Protein AF-A0AAV8XK40-F1 (afdb_monomer_lite)

Secondary structure (DSSP, 8-state):
--SSTTHHHHHHHHHHHHHHHHHHHHHHHHHHHTTSS--SSS----------B-TTT-PBPPTTTTT--SSTT-----HHHHHHHHHTS--B-TTT-PBP---S----PPPHHHHHHHHHHHHHHHHHHHHHHHHHHHHHT-

Sequence (142 aa):
MLNVRVRVRMQICKLLAFQLLATHARKKLFSVTVSAAEIEMSVLNQSGEEQVECPLCMEPLEVDDLNFFPCTCGYQICRFCWHRIRTDENGLCPACRKAYSENPADFIPLSQEQVAKLKAEKRQRDQQRKAKLAGAESTWRR

Structure (mmCIF, N/CA/C/O backbone):
data_AF-A0AAV8XK40-F1
#
_entry.id   AF-A0AAV8XK40-F1
#
loop_
_atom_site.group_PDB
_atom_site.id
_atom_site.type_symbol
_atom_site.label_atom_id
_atom_site.label_alt_id
_atom_site.label_comp_id
_atom_site.label_asym_id
_atom_site.label_entity_id
_atom_site.label_seq_id
_atom_site.pdbx_PDB_ins_code
_atom_site.Cartn_x
_atom_site.Cartn_y
_atom_site.Cartn_z
_atom_site.occupancy
_atom_site.B_iso_or_equiv
_atom_site.auth_seq_id
_atom_site.auth_comp_id
_atom_site.auth_asym_id
_atom_site.auth_atom_id
_atom_site.pdbx_PDB_model_num
ATOM 1 N N . MET A 1 1 ? 41.163 -77.747 2.098 1.00 53.44 1 MET A N 1
ATOM 2 C CA . MET A 1 1 ? 40.311 -76.573 1.789 1.00 53.44 1 MET A CA 1
ATOM 3 C C . MET A 1 1 ? 39.006 -76.682 2.585 1.00 53.44 1 MET A C 1
ATOM 5 O O . MET A 1 1 ? 38.619 -77.799 2.879 1.00 53.44 1 MET A O 1
ATOM 9 N N . LEU A 1 2 ? 38.380 -75.547 2.943 1.00 53.06 2 LEU A N 1
ATOM 10 C CA . LEU A 1 2 ? 37.163 -75.374 3.777 1.00 53.06 2 LEU A CA 1
ATOM 11 C C . LEU A 1 2 ? 37.289 -75.586 5.305 1.00 53.06 2 LEU A C 1
ATOM 13 O O . LEU A 1 2 ? 36.622 -76.454 5.842 1.00 53.06 2 LEU A O 1
ATOM 17 N N . ASN A 1 3 ? 38.072 -74.783 6.047 1.00 54.94 3 ASN A N 1
ATOM 18 C CA . ASN A 1 3 ? 37.950 -74.786 7.527 1.00 54.94 3 ASN A CA 1
ATOM 19 C C . ASN A 1 3 ? 38.375 -73.501 8.289 1.00 54.94 3 ASN A C 1
ATOM 21 O O . ASN A 1 3 ? 38.559 -73.537 9.499 1.00 54.94 3 ASN A O 1
ATOM 25 N N . VAL A 1 4 ? 38.492 -72.335 7.630 1.00 54.25 4 VAL A N 1
ATOM 26 C CA . VAL A 1 4 ? 38.861 -71.053 8.302 1.00 54.25 4 VAL A CA 1
ATOM 27 C C . VAL A 1 4 ? 37.815 -69.941 8.116 1.00 54.25 4 VAL A C 1
ATOM 29 O O . VAL A 1 4 ? 37.792 -68.964 8.857 1.00 54.25 4 VAL A O 1
ATOM 32 N N . ARG A 1 5 ? 36.865 -70.098 7.185 1.00 54.72 5 ARG A N 1
ATOM 33 C CA . ARG A 1 5 ? 35.880 -69.049 6.853 1.00 54.72 5 ARG A CA 1
ATOM 34 C C . ARG A 1 5 ? 34.604 -69.065 7.709 1.00 54.72 5 ARG A C 1
ATOM 36 O O . ARG A 1 5 ? 33.847 -68.103 7.676 1.00 54.72 5 ARG A O 1
ATOM 43 N N . VAL A 1 6 ? 34.381 -70.121 8.498 1.00 51.84 6 VAL A N 1
ATOM 44 C CA . VAL A 1 6 ? 33.191 -70.266 9.365 1.00 51.84 6 VAL A CA 1
ATOM 45 C C . VAL A 1 6 ? 33.453 -69.743 10.786 1.00 51.84 6 VAL A C 1
ATOM 47 O O . VAL A 1 6 ? 32.548 -69.225 11.433 1.00 51.84 6 VAL A O 1
ATOM 50 N N . ARG A 1 7 ? 34.710 -69.770 11.255 1.00 50.78 7 ARG A N 1
ATOM 51 C CA . ARG A 1 7 ? 35.074 -69.368 12.627 1.00 50.78 7 ARG A CA 1
ATOM 52 C C . ARG A 1 7 ? 35.130 -67.850 12.843 1.00 50.78 7 ARG A C 1
ATOM 54 O O . ARG A 1 7 ? 34.810 -67.388 13.929 1.00 50.78 7 ARG A O 1
ATOM 61 N N . VAL A 1 8 ? 35.445 -67.062 11.810 1.00 53.38 8 VAL A N 1
ATOM 62 C CA . VAL A 1 8 ? 35.472 -65.583 11.898 1.00 53.38 8 VAL A CA 1
ATOM 63 C C . VAL A 1 8 ? 34.056 -64.988 11.948 1.00 53.38 8 VAL A C 1
ATOM 65 O O . VAL A 1 8 ? 33.813 -63.972 12.595 1.00 53.38 8 VAL A O 1
ATOM 68 N N . ARG A 1 9 ? 33.081 -65.663 11.327 1.00 53.50 9 ARG A N 1
ATOM 69 C CA . ARG A 1 9 ? 31.695 -65.185 11.223 1.00 53.50 9 ARG A CA 1
ATOM 70 C C . ARG A 1 9 ? 30.914 -65.307 12.542 1.00 53.50 9 ARG A C 1
ATOM 72 O O . ARG A 1 9 ? 29.956 -64.573 12.744 1.00 53.50 9 ARG A O 1
ATOM 79 N N . MET A 1 10 ? 31.362 -66.166 13.463 1.00 52.59 10 MET A N 1
ATOM 80 C CA . MET A 1 10 ? 30.742 -66.348 14.786 1.00 52.59 10 MET A CA 1
ATOM 81 C C . MET A 1 10 ? 31.268 -65.371 15.854 1.00 52.59 10 MET A C 1
ATOM 83 O O . MET A 1 10 ? 30.590 -65.145 16.856 1.00 52.59 10 MET A O 1
ATOM 87 N N . GLN A 1 11 ? 32.436 -64.750 15.638 1.00 51.91 11 GLN A N 1
ATOM 8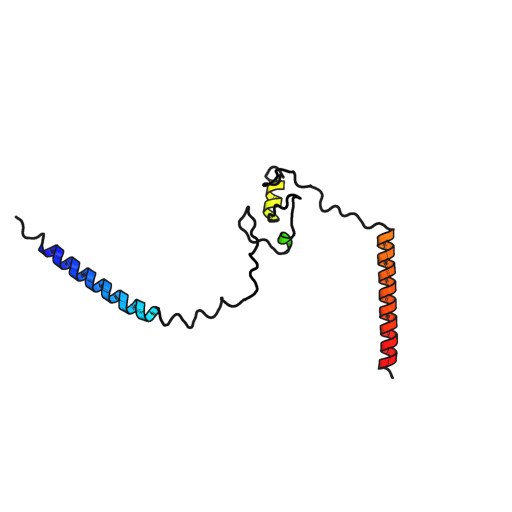8 C CA . GLN A 1 11 ? 33.001 -63.750 16.555 1.00 51.91 11 GLN A CA 1
ATOM 89 C C . GLN A 1 11 ? 32.408 -62.344 16.317 1.00 51.91 11 GLN A C 1
ATOM 91 O O . GLN A 1 11 ? 32.211 -61.591 17.268 1.00 51.91 11 GLN A O 1
ATOM 96 N N . ILE A 1 12 ? 32.048 -62.010 15.070 1.00 55.72 12 ILE A N 1
ATOM 97 C CA . ILE A 1 12 ? 31.470 -60.702 14.695 1.00 55.72 12 ILE A CA 1
ATOM 98 C C . ILE A 1 12 ? 30.037 -60.531 15.236 1.00 55.72 12 ILE A C 1
ATOM 100 O O . ILE A 1 12 ? 29.683 -59.455 15.716 1.00 55.72 12 ILE A O 1
ATOM 104 N N . CYS A 1 13 ? 29.224 -61.594 15.264 1.00 55.56 13 CYS A N 1
ATOM 105 C CA . CYS A 1 13 ? 27.858 -61.518 15.805 1.00 55.56 13 CYS A CA 1
ATOM 106 C C . CYS A 1 13 ? 27.801 -61.292 17.327 1.00 55.56 13 CYS A C 1
ATOM 108 O O . CYS A 1 13 ? 26.823 -60.729 17.813 1.00 55.56 13 CYS A O 1
ATOM 110 N N . LYS A 1 14 ? 28.834 -61.679 18.090 1.00 55.53 14 LYS A N 1
ATOM 111 C CA . LYS A 1 14 ? 28.873 -61.446 19.546 1.00 55.53 14 LYS A CA 1
ATOM 112 C C . LYS A 1 14 ? 29.238 -60.003 19.912 1.00 55.53 14 LYS A C 1
ATOM 114 O O . LYS A 1 14 ? 28.712 -59.496 20.898 1.00 55.53 14 LYS A O 1
ATOM 119 N N . LEU A 1 15 ? 30.071 -59.320 19.118 1.00 53.88 15 LEU A N 1
ATOM 120 C CA . LEU A 1 15 ? 30.413 -57.912 19.374 1.00 53.88 15 LEU A CA 1
ATOM 121 C C . LEU A 1 15 ? 29.246 -56.956 19.070 1.00 53.88 15 LEU A C 1
ATOM 123 O O . LEU A 1 15 ? 29.018 -56.019 19.831 1.00 53.88 15 LEU A O 1
ATOM 127 N N . LEU A 1 16 ? 28.453 -57.223 18.026 1.00 56.62 16 LEU A N 1
ATOM 128 C CA . LEU A 1 16 ? 27.316 -56.361 17.671 1.00 56.62 16 LEU A CA 1
ATOM 129 C C . LEU A 1 16 ? 26.136 -56.474 18.655 1.00 56.62 16 LEU A C 1
ATOM 131 O O . LEU A 1 16 ? 25.423 -55.496 18.874 1.00 56.62 16 LEU A O 1
ATOM 135 N N . ALA A 1 17 ? 25.960 -57.622 19.317 1.00 57.66 17 ALA A N 1
ATOM 136 C CA . ALA A 1 17 ? 24.933 -57.787 20.348 1.00 57.66 17 ALA A CA 1
ATOM 137 C C . ALA A 1 17 ? 25.258 -57.014 21.646 1.00 57.66 17 ALA A C 1
ATOM 139 O O . ALA A 1 17 ? 24.351 -56.502 22.301 1.00 57.66 17 ALA A O 1
ATOM 140 N N . PHE A 1 18 ? 26.540 -56.860 22.000 1.00 52.69 18 PHE A N 1
ATOM 141 C CA . PHE A 1 18 ? 26.947 -56.142 23.217 1.00 52.69 18 PHE A CA 1
ATOM 142 C C . PHE A 1 18 ? 26.805 -54.610 23.085 1.00 52.69 18 PHE A C 1
ATOM 144 O O . PHE A 1 18 ? 26.486 -53.928 24.059 1.00 52.69 18 PHE A O 1
ATOM 151 N N . GLN A 1 19 ? 26.955 -54.054 21.876 1.00 52.47 19 GLN A N 1
ATOM 152 C CA . GLN A 1 19 ? 26.751 -52.618 21.616 1.00 52.47 19 GLN A CA 1
ATOM 153 C C . GLN A 1 19 ? 25.272 -52.189 21.596 1.00 52.47 19 GLN A C 1
ATOM 155 O O . GLN A 1 19 ? 24.961 -51.044 21.934 1.00 52.47 19 GLN A O 1
ATOM 160 N N . LEU A 1 20 ? 24.340 -53.093 21.280 1.00 54.31 20 LEU A N 1
ATOM 161 C CA . LEU A 1 20 ? 22.904 -52.784 21.267 1.00 54.31 20 LEU A CA 1
ATOM 162 C C . LEU A 1 20 ? 22.258 -52.788 22.666 1.00 54.31 20 LEU A C 1
ATOM 164 O O . LEU A 1 20 ? 21.337 -52.007 22.898 1.00 54.31 20 LEU A O 1
ATOM 168 N N . LEU A 1 21 ? 22.767 -53.557 23.639 1.00 54.31 21 LEU A N 1
ATOM 169 C CA . LEU A 1 21 ? 22.239 -53.512 25.015 1.00 54.31 21 LEU A CA 1
ATOM 170 C C . LEU A 1 21 ? 22.761 -52.324 25.851 1.00 54.31 21 LEU A C 1
ATOM 172 O O . LEU A 1 21 ? 22.054 -51.857 26.744 1.00 54.31 21 LEU A O 1
ATOM 176 N N . ALA A 1 22 ? 23.929 -51.754 25.532 1.00 53.88 22 ALA A N 1
ATOM 177 C CA . ALA A 1 22 ? 24.463 -50.577 26.237 1.00 53.88 22 ALA A CA 1
ATOM 178 C C . ALA A 1 22 ? 23.805 -49.236 25.829 1.00 53.88 22 ALA A C 1
ATOM 180 O O . ALA A 1 22 ? 23.930 -48.240 26.547 1.00 53.88 22 ALA A O 1
ATOM 181 N N . THR A 1 23 ? 23.090 -49.188 24.699 1.00 52.38 23 THR A N 1
ATOM 182 C CA . THR A 1 23 ? 22.388 -47.979 24.221 1.00 52.38 23 THR A CA 1
ATOM 183 C C . THR A 1 23 ? 20.926 -47.907 24.660 1.00 52.38 23 THR A C 1
ATOM 185 O O . THR A 1 23 ? 20.340 -46.827 24.623 1.00 52.38 23 THR A O 1
ATOM 188 N N . HIS A 1 24 ? 20.328 -49.003 25.135 1.00 48.94 24 HIS A N 1
ATOM 189 C CA . HIS A 1 24 ? 18.926 -48.996 25.564 1.00 48.94 24 HIS A CA 1
ATOM 190 C C . HIS A 1 24 ? 18.740 -48.537 27.023 1.00 48.94 24 HIS A C 1
ATOM 192 O O . HIS A 1 24 ? 17.757 -47.871 27.343 1.00 48.94 24 HIS A O 1
ATOM 198 N N . ALA A 1 25 ? 19.725 -48.774 27.898 1.00 51.62 25 ALA A N 1
ATOM 199 C CA . ALA A 1 25 ? 19.674 -48.317 29.292 1.00 51.62 25 ALA A CA 1
ATOM 200 C C . ALA A 1 25 ? 19.902 -46.797 29.460 1.00 51.62 25 ALA A C 1
ATOM 202 O O . ALA A 1 25 ? 19.404 -46.212 30.415 1.00 51.62 25 ALA A O 1
ATOM 203 N N . ARG A 1 26 ? 20.576 -46.123 28.511 1.00 51.75 26 ARG A N 1
ATOM 204 C CA . ARG A 1 26 ? 20.691 -44.645 28.500 1.00 51.75 26 ARG A CA 1
ATOM 205 C C . ARG A 1 26 ? 19.456 -43.943 27.933 1.00 51.75 26 ARG A C 1
ATOM 207 O O . ARG A 1 26 ? 19.177 -42.812 28.307 1.00 51.75 26 ARG A O 1
ATOM 214 N N . LYS A 1 27 ? 18.685 -44.614 27.073 1.00 52.31 27 LYS A N 1
ATOM 215 C CA . LYS A 1 27 ? 17.464 -44.044 26.480 1.00 52.31 27 LYS A CA 1
ATOM 216 C C . LYS A 1 27 ? 16.294 -44.003 27.464 1.00 52.31 27 LYS A C 1
ATOM 218 O O . LYS A 1 27 ? 15.504 -43.068 27.416 1.00 52.31 27 LYS A O 1
ATOM 223 N N . LYS A 1 28 ? 16.208 -44.957 28.400 1.00 50.59 28 LYS A N 1
ATOM 224 C CA . LYS A 1 28 ? 15.136 -44.954 29.410 1.00 50.59 28 LYS A CA 1
ATOM 225 C C . LYS A 1 28 ? 15.309 -43.921 30.528 1.00 50.59 28 LYS A C 1
ATOM 227 O O . LYS A 1 28 ? 14.300 -43.524 31.094 1.00 50.59 28 LYS A O 1
ATOM 232 N N . LEU A 1 29 ? 16.528 -43.459 30.821 1.00 51.38 29 LEU A N 1
ATOM 233 C CA . LEU A 1 29 ? 16.744 -42.409 31.828 1.00 51.38 29 LEU A CA 1
ATOM 234 C C . LEU A 1 29 ? 16.769 -40.991 31.230 1.00 51.38 29 LEU A C 1
ATOM 236 O O . LEU A 1 29 ? 16.470 -40.041 31.936 1.00 51.38 29 LEU A O 1
ATOM 240 N N . PHE A 1 30 ? 17.041 -40.841 29.928 1.00 42.38 30 PHE A N 1
ATOM 241 C CA . PHE A 1 30 ? 16.931 -39.548 29.235 1.00 42.38 30 PHE A CA 1
ATOM 242 C C . PHE A 1 30 ? 15.472 -39.133 28.968 1.00 42.38 30 PHE A C 1
ATOM 244 O O . PHE A 1 30 ? 15.167 -37.953 28.889 1.00 42.38 30 PHE A O 1
ATOM 251 N N . SER A 1 31 ? 14.549 -40.094 28.870 1.00 41.81 31 SER A N 1
ATOM 252 C CA . SER A 1 31 ? 13.144 -39.812 28.543 1.00 41.81 31 SER A CA 1
ATOM 253 C C . SER A 1 31 ? 12.311 -39.245 29.702 1.00 41.81 31 SER A C 1
ATOM 255 O O . SER A 1 31 ? 11.232 -38.735 29.433 1.00 41.81 31 SER A O 1
ATOM 257 N N . VAL A 1 32 ? 12.740 -39.375 30.965 1.00 51.09 32 VAL A N 1
ATOM 258 C CA . VAL A 1 32 ? 11.892 -39.037 32.135 1.00 51.09 32 VAL A CA 1
ATOM 259 C C . VAL A 1 32 ? 12.400 -37.808 32.904 1.00 51.09 32 VAL A C 1
ATOM 261 O O . VAL A 1 32 ? 11.689 -37.271 33.744 1.00 51.09 32 VAL A O 1
ATOM 264 N N . THR A 1 33 ? 13.606 -37.311 32.611 1.00 45.88 33 THR A N 1
ATOM 265 C CA . THR A 1 33 ? 14.153 -36.095 33.246 1.00 45.88 33 THR A CA 1
ATOM 266 C C . THR A 1 33 ? 14.138 -34.860 32.344 1.00 45.88 33 THR A C 1
ATOM 268 O O . THR A 1 33 ? 14.323 -33.752 32.841 1.00 45.88 33 THR A O 1
ATOM 271 N N . VAL A 1 34 ? 13.821 -34.997 31.052 1.00 45.06 34 VAL A N 1
ATOM 272 C CA . VAL A 1 34 ? 13.490 -33.861 30.172 1.00 45.06 34 VAL A CA 1
ATOM 273 C C . VAL A 1 34 ? 11.990 -33.575 30.299 1.00 45.06 34 VAL A C 1
ATOM 275 O O . VAL A 1 34 ? 11.199 -33.817 29.399 1.00 45.06 34 VAL A O 1
ATOM 278 N N . SER A 1 35 ? 11.556 -33.190 31.496 1.00 50.66 35 SER A N 1
ATOM 279 C CA . SER A 1 35 ? 10.165 -32.768 31.753 1.00 50.66 35 SER A CA 1
ATOM 280 C C . SER A 1 35 ? 10.078 -31.586 32.721 1.00 50.66 35 SER A C 1
ATOM 282 O O . SER A 1 35 ? 8.988 -31.187 33.107 1.00 50.66 35 SER A O 1
ATOM 284 N N . ALA A 1 36 ? 11.218 -31.006 33.115 1.00 54.25 36 ALA A N 1
ATOM 285 C CA . ALA A 1 36 ? 11.274 -29.899 34.073 1.00 54.25 36 ALA A CA 1
ATOM 286 C C . ALA A 1 36 ? 12.096 -28.684 33.591 1.00 54.25 36 ALA A C 1
ATOM 288 O O . ALA A 1 36 ? 12.253 -27.736 34.350 1.00 54.25 36 ALA A O 1
ATOM 289 N N . ALA A 1 37 ? 12.600 -28.688 32.348 1.00 47.88 37 ALA A N 1
ATOM 290 C CA . ALA A 1 37 ? 13.367 -27.573 31.771 1.00 47.88 37 ALA A CA 1
ATOM 291 C C . ALA A 1 37 ? 12.843 -27.074 30.404 1.00 47.88 37 ALA A C 1
ATOM 293 O O . ALA A 1 37 ? 13.492 -26.253 29.774 1.00 47.88 37 ALA A O 1
ATOM 294 N N . GLU A 1 38 ? 11.667 -27.523 29.950 1.00 46.47 38 GLU A N 1
ATOM 295 C CA . GLU A 1 38 ? 10.972 -26.954 28.771 1.00 46.47 38 GLU A CA 1
ATOM 296 C C . GLU A 1 38 ? 9.916 -25.902 29.165 1.00 46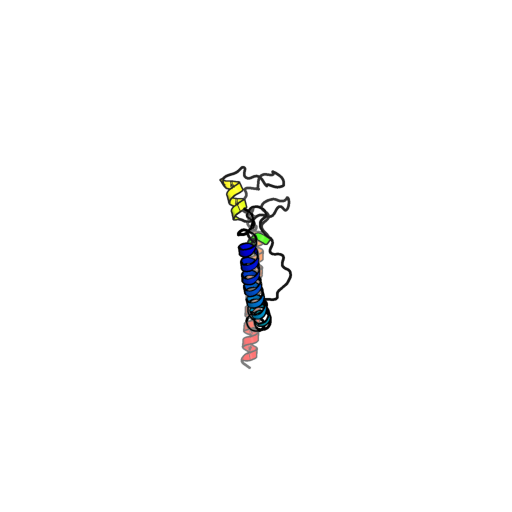.47 38 GLU A C 1
ATOM 298 O O . GLU A 1 38 ? 9.116 -25.442 28.349 1.00 46.47 38 GLU A O 1
ATOM 303 N N . ILE A 1 39 ? 9.922 -25.489 30.435 1.00 56.62 39 ILE A N 1
ATOM 304 C CA . ILE A 1 39 ? 9.270 -24.260 30.876 1.00 56.62 39 ILE A CA 1
ATOM 305 C C . ILE A 1 39 ? 10.157 -23.108 30.383 1.00 56.62 39 ILE A C 1
ATOM 307 O O . ILE A 1 39 ? 11.146 -22.804 31.036 1.00 56.62 39 ILE A O 1
ATOM 311 N N . GLU A 1 40 ? 9.844 -22.582 29.190 1.00 55.59 40 GLU A N 1
ATOM 312 C CA . GLU A 1 40 ? 9.993 -21.181 28.719 1.00 55.59 40 GLU A CA 1
ATOM 313 C C . GLU A 1 40 ? 10.186 -21.087 27.187 1.00 55.59 40 GLU A C 1
ATOM 315 O O . GLU A 1 40 ? 11.234 -20.689 26.699 1.00 55.59 40 GLU A O 1
ATOM 320 N N . MET A 1 41 ? 9.162 -21.448 26.400 1.00 50.38 41 MET A N 1
ATOM 321 C CA . MET A 1 41 ? 8.724 -20.653 25.224 1.00 50.38 41 MET A CA 1
ATOM 322 C C . MET A 1 41 ? 7.342 -21.106 24.709 1.00 50.38 41 MET A C 1
ATOM 324 O O . MET A 1 41 ? 7.036 -21.028 23.524 1.00 50.38 41 MET A O 1
ATOM 328 N N . SER A 1 42 ? 6.494 -21.639 25.588 1.00 49.41 42 SER A N 1
ATOM 329 C CA . SER A 1 42 ? 5.1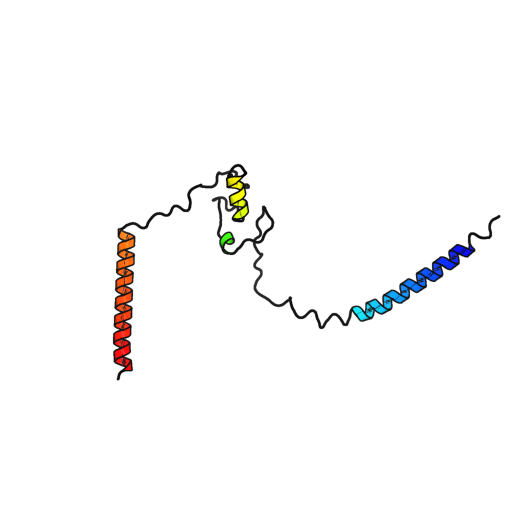73 -22.171 25.232 1.00 49.41 42 SER A CA 1
ATOM 330 C C . SER A 1 42 ? 4.013 -21.330 25.771 1.00 49.41 42 SER A C 1
ATOM 332 O O . SER A 1 42 ? 2.864 -21.748 25.666 1.00 49.41 42 SER A O 1
ATOM 334 N N . VAL A 1 43 ? 4.264 -20.136 26.330 1.00 52.53 43 VAL A N 1
ATOM 335 C CA . VAL A 1 43 ? 3.196 -19.307 26.916 1.00 52.53 43 VAL A CA 1
ATOM 336 C C . VAL A 1 43 ? 3.372 -17.812 26.622 1.00 52.53 43 VAL A C 1
ATOM 338 O O . VAL A 1 43 ? 3.499 -16.986 27.518 1.00 52.53 43 VAL A O 1
ATOM 341 N N . LEU A 1 44 ? 3.276 -17.449 25.344 1.00 50.97 44 LEU A N 1
ATOM 342 C CA . LEU A 1 44 ? 2.401 -16.340 24.963 1.00 50.97 44 LEU A CA 1
ATOM 343 C C . LEU A 1 44 ? 1.263 -16.930 24.134 1.00 50.97 44 LEU A C 1
ATOM 345 O O . LEU A 1 44 ? 1.306 -17.045 22.917 1.00 50.97 44 LEU A O 1
ATOM 349 N N . ASN A 1 45 ? 0.240 -17.348 24.867 1.00 55.03 45 ASN A N 1
ATOM 350 C CA . ASN A 1 45 ? -1.119 -17.406 24.376 1.00 55.03 45 ASN A CA 1
ATOM 351 C C . ASN A 1 45 ? -1.525 -16.007 23.893 1.00 55.03 45 ASN A C 1
ATOM 353 O O . ASN A 1 45 ? -1.605 -15.084 24.709 1.00 55.03 45 ASN A O 1
ATOM 357 N N . GLN A 1 46 ? -1.828 -15.878 22.606 1.00 42.28 46 GLN A N 1
ATOM 358 C CA . GLN A 1 46 ? -2.903 -15.015 22.133 1.00 42.28 46 GLN A CA 1
ATOM 359 C C . GLN A 1 46 ? -3.271 -15.409 20.707 1.00 42.28 46 GLN A C 1
ATOM 361 O O . GLN A 1 46 ? -2.587 -15.033 19.768 1.00 42.28 46 GLN A O 1
ATOM 366 N N . SER A 1 47 ? -4.399 -16.121 20.603 1.00 41.97 47 SER A N 1
ATOM 367 C CA . SER A 1 47 ? -5.261 -16.228 19.418 1.00 41.97 47 SER A CA 1
ATOM 368 C C . SER A 1 47 ? -4.652 -16.870 18.167 1.00 41.97 47 SER A C 1
ATOM 370 O O . SER A 1 47 ? -3.507 -16.660 17.806 1.00 41.97 47 SER A O 1
ATOM 372 N N . GLY A 1 48 ? -5.454 -17.673 17.467 1.00 48.28 48 GLY A N 1
ATOM 373 C CA . GLY A 1 48 ? -5.144 -18.112 16.110 1.00 48.28 48 GLY A CA 1
ATOM 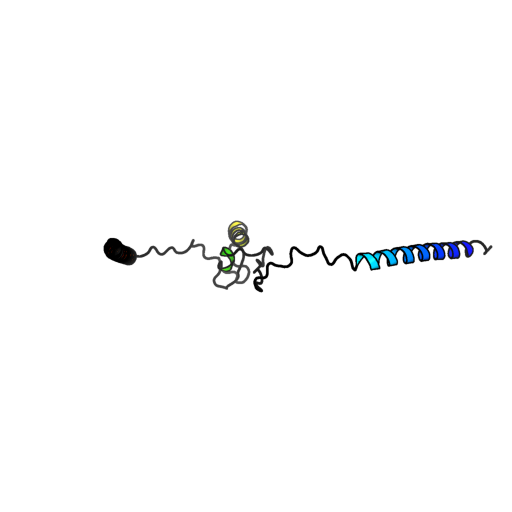374 C C . GLY A 1 48 ? -5.178 -16.934 15.140 1.00 48.28 48 GLY A C 1
ATOM 375 O O . GLY A 1 48 ? -6.112 -16.812 14.356 1.00 48.28 48 GLY A O 1
ATOM 376 N N . GLU A 1 49 ? -4.189 -16.056 15.225 1.00 52.03 49 GLU A N 1
ATOM 377 C CA . GLU A 1 49 ? -3.854 -15.139 14.150 1.00 52.03 49 GLU A CA 1
ATOM 378 C C . GLU A 1 49 ? -2.886 -15.904 13.255 1.00 52.03 49 GLU A C 1
ATOM 380 O O . GLU A 1 49 ? -1.686 -15.973 13.507 1.00 52.03 49 GLU A O 1
ATOM 385 N N . GLU A 1 50 ? -3.453 -16.591 12.262 1.00 61.19 50 GLU A N 1
ATOM 386 C CA . GLU A 1 50 ? -2.723 -17.051 11.086 1.00 61.19 50 GLU A CA 1
ATOM 387 C C . GLU A 1 50 ? -1.947 -15.838 10.562 1.00 61.19 50 GLU A C 1
ATOM 389 O O . GLU A 1 50 ? -2.537 -14.924 9.984 1.00 61.19 50 GLU A O 1
ATOM 394 N N . GLN A 1 51 ? -0.654 -15.756 10.897 1.00 65.19 51 GLN A N 1
ATOM 395 C CA . GLN A 1 51 ? 0.210 -14.677 10.440 1.00 65.19 51 GLN A CA 1
ATOM 396 C C . GLN A 1 51 ? 0.154 -14.709 8.920 1.00 65.19 51 GLN A C 1
ATOM 398 O O . GLN A 1 51 ? 0.601 -15.669 8.300 1.00 65.19 51 GLN A O 1
ATOM 403 N N . VAL A 1 52 ? -0.485 -13.701 8.328 1.00 79.31 52 VAL A N 1
ATOM 404 C CA . VAL A 1 52 ? -0.690 -13.667 6.885 1.00 79.31 52 VAL A CA 1
ATOM 405 C C . VAL A 1 52 ? 0.675 -13.442 6.249 1.00 79.31 52 VAL A C 1
ATOM 407 O O . VAL A 1 52 ? 1.312 -12.416 6.474 1.00 79.31 52 VAL A O 1
ATOM 410 N N . GLU A 1 53 ? 1.150 -14.417 5.486 1.00 90.38 53 GLU A N 1
ATOM 411 C CA . GLU A 1 53 ? 2.452 -14.366 4.826 1.00 90.38 53 GLU A CA 1
ATOM 412 C C . GLU A 1 53 ? 2.311 -13.878 3.381 1.00 90.38 53 GLU A C 1
ATOM 414 O O . GLU A 1 53 ? 1.334 -14.158 2.678 1.00 90.38 53 GLU A O 1
ATOM 419 N N . CYS A 1 54 ? 3.314 -13.144 2.904 1.00 89.88 54 CYS A N 1
ATOM 420 C CA . CYS A 1 54 ? 3.365 -12.698 1.522 1.00 89.88 54 CYS A CA 1
ATOM 421 C C . CYS A 1 54 ? 3.564 -13.902 0.581 1.00 89.88 54 CYS A C 1
ATOM 423 O O . CYS A 1 54 ? 4.580 -14.596 0.683 1.00 89.88 54 CYS A O 1
ATOM 425 N N . PRO A 1 55 ? 2.697 -14.108 -0.427 1.00 89.25 55 PRO A N 1
ATOM 426 C CA . PRO A 1 55 ? 2.782 -15.267 -1.321 1.00 89.25 55 PRO A CA 1
ATOM 427 C C . PRO A 1 55 ? 3.986 -15.238 -2.279 1.00 89.25 55 PRO A C 1
ATOM 429 O O . PRO A 1 55 ? 4.230 -16.214 -2.983 1.00 89.25 55 PRO A O 1
ATOM 432 N N . LEU A 1 56 ? 4.722 -14.122 -2.351 1.00 89.62 56 LEU A N 1
ATOM 433 C CA . LEU A 1 56 ? 5.881 -13.963 -3.237 1.00 89.62 56 LEU A CA 1
ATOM 434 C C . LEU A 1 56 ? 7.217 -14.226 -2.539 1.00 89.62 56 LEU A C 1
ATOM 436 O O . LEU A 1 56 ? 8.112 -14.800 -3.153 1.00 89.62 56 LEU A O 1
ATOM 440 N N . CYS A 1 57 ? 7.364 -13.791 -1.287 1.00 91.94 57 CYS A N 1
ATOM 441 C CA . CYS A 1 57 ? 8.613 -13.925 -0.533 1.00 91.94 57 CYS A CA 1
ATOM 442 C C . CYS A 1 57 ? 8.515 -14.864 0.674 1.00 91.94 57 CYS A C 1
ATOM 444 O O . CYS A 1 57 ? 9.550 -15.158 1.260 1.00 91.94 57 CYS A O 1
ATOM 446 N N . MET A 1 58 ? 7.318 -15.368 1.008 1.00 87.94 58 MET A N 1
ATOM 447 C CA . MET A 1 58 ? 7.067 -16.199 2.196 1.00 87.94 58 MET A CA 1
ATOM 448 C C . MET A 1 58 ? 7.520 -15.518 3.498 1.00 87.94 58 MET A C 1
ATOM 450 O O . MET A 1 58 ? 7.958 -16.175 4.434 1.00 87.94 58 MET A O 1
ATOM 454 N N . GLU A 1 59 ? 7.456 -14.186 3.539 1.00 88.06 59 GLU A N 1
ATOM 455 C CA . GLU A 1 59 ? 7.735 -13.400 4.740 1.00 88.06 59 GLU A CA 1
ATOM 456 C C . GLU A 1 59 ? 6.415 -12.991 5.406 1.00 88.06 59 GLU A C 1
ATOM 458 O O . GLU A 1 59 ? 5.451 -12.679 4.691 1.00 88.06 59 GLU A O 1
ATOM 463 N N . PRO A 1 60 ? 6.355 -12.964 6.748 1.00 86.81 60 PRO A N 1
ATOM 464 C CA . PRO A 1 60 ? 5.177 -12.505 7.475 1.00 86.81 60 PRO A CA 1
ATOM 465 C C . PRO A 1 60 ? 4.878 -11.040 7.137 1.00 86.81 60 PRO A C 1
ATOM 467 O O . PRO A 1 60 ? 5.784 -10.207 7.084 1.00 86.81 60 PRO A O 1
ATOM 470 N N . LEU A 1 61 ? 3.607 -10.726 6.880 1.00 86.69 61 LEU A N 1
ATOM 471 C CA . LEU A 1 61 ? 3.172 -9.350 6.653 1.00 86.69 61 LEU A CA 1
ATOM 472 C C . LEU A 1 61 ? 3.124 -8.598 7.985 1.00 86.69 61 LEU A C 1
ATOM 474 O O . LEU A 1 61 ? 2.554 -9.071 8.969 1.00 86.69 61 LEU A O 1
ATOM 478 N N . GLU A 1 62 ? 3.687 -7.394 7.987 1.00 85.88 62 GLU A N 1
ATOM 479 C CA . GLU A 1 62 ? 3.579 -6.460 9.105 1.00 85.88 62 GLU A CA 1
ATOM 480 C C . GLU A 1 62 ? 2.147 -5.924 9.240 1.00 85.88 62 GLU A C 1
ATOM 482 O O . GLU A 1 62 ? 1.367 -5.933 8.285 1.00 85.88 62 GLU A O 1
ATOM 487 N N . VAL A 1 63 ? 1.805 -5.383 10.412 1.00 85.00 63 VAL A N 1
ATOM 488 C CA . VAL A 1 63 ? 0.457 -4.855 10.706 1.00 85.00 63 VAL A CA 1
ATOM 489 C C . VAL A 1 63 ? 0.005 -3.810 9.676 1.00 85.00 63 VAL A C 1
ATOM 491 O O . VAL A 1 63 ? -1.155 -3.802 9.270 1.00 85.00 63 VAL A O 1
ATOM 494 N N . ASP A 1 64 ? 0.924 -2.970 9.198 1.00 83.06 64 ASP A N 1
ATOM 495 C CA . ASP A 1 64 ? 0.644 -1.968 8.162 1.00 83.06 64 ASP A CA 1
ATOM 496 C C . ASP A 1 64 ? 0.425 -2.589 6.766 1.00 83.06 64 ASP A C 1
ATOM 498 O O . ASP A 1 64 ? -0.321 -2.047 5.944 1.00 83.06 64 ASP A O 1
ATOM 502 N N . ASP A 1 65 ? 1.030 -3.751 6.503 1.00 84.56 65 ASP A N 1
ATOM 503 C CA . ASP A 1 65 ? 0.911 -4.483 5.240 1.00 84.56 65 ASP A CA 1
ATOM 504 C C . ASP A 1 65 ? -0.374 -5.342 5.186 1.00 84.56 65 ASP A C 1
ATOM 506 O O . ASP A 1 65 ? -0.865 -5.663 4.097 1.00 84.56 65 ASP A O 1
ATOM 510 N N . LEU A 1 66 ? -0.993 -5.649 6.336 1.00 85.62 66 LEU A N 1
ATOM 511 C CA . LEU A 1 66 ? -2.259 -6.397 6.417 1.00 85.62 66 LEU A CA 1
ATOM 512 C C . LEU A 1 66 ? -3.440 -5.675 5.751 1.00 85.62 66 LEU A C 1
ATOM 514 O O . LEU A 1 66 ? -4.377 -6.315 5.271 1.00 85.62 66 LEU A O 1
ATOM 518 N N . ASN A 1 67 ? -3.400 -4.344 5.689 1.00 83.88 67 ASN A N 1
ATOM 519 C CA . ASN A 1 67 ? -4.404 -3.533 4.997 1.00 83.88 67 ASN A CA 1
ATOM 520 C C . ASN A 1 67 ? -3.891 -2.949 3.670 1.00 83.88 67 ASN A C 1
ATOM 522 O O . ASN A 1 67 ? -4.570 -2.125 3.050 1.00 83.88 67 ASN A O 1
ATOM 526 N N . PHE A 1 68 ? -2.714 -3.382 3.210 1.00 85.06 68 PHE A N 1
ATOM 527 C CA . PHE A 1 68 ? -2.108 -2.918 1.970 1.00 85.06 68 PHE A CA 1
ATOM 528 C C . PHE A 1 68 ? -2.531 -3.789 0.778 1.00 85.06 68 PHE A C 1
ATOM 530 O O . PHE A 1 68 ? -2.041 -4.897 0.567 1.00 85.06 68 PHE A O 1
ATOM 537 N N . PHE A 1 69 ? -3.423 -3.249 -0.055 1.00 87.44 69 PHE A N 1
ATOM 538 C CA . PHE A 1 69 ? -3.877 -3.886 -1.294 1.00 87.44 69 PHE A CA 1
ATOM 539 C C . PHE A 1 69 ? -3.496 -3.015 -2.493 1.00 87.44 69 PHE A C 1
ATOM 541 O O . PHE A 1 69 ? -4.240 -2.098 -2.849 1.00 87.44 69 PHE A O 1
ATOM 548 N N . PRO A 1 70 ? -2.354 -3.274 -3.156 1.00 85.44 70 PRO A N 1
ATOM 549 C CA . PRO A 1 70 ? -1.913 -2.432 -4.265 1.00 85.44 70 PRO A CA 1
ATOM 550 C C . PRO A 1 70 ? -2.820 -2.552 -5.499 1.00 85.44 70 PRO A C 1
ATOM 552 O O . PRO A 1 70 ? -2.797 -1.682 -6.367 1.00 85.44 70 PRO A O 1
ATOM 555 N N . CYS A 1 71 ? -3.632 -3.612 -5.594 1.00 86.00 71 CYS A N 1
ATOM 556 C CA . CYS A 1 71 ? -4.620 -3.791 -6.653 1.00 86.00 71 CYS A CA 1
ATOM 557 C C . CYS A 1 71 ? -6.019 -4.046 -6.080 1.00 86.00 71 CYS A C 1
ATOM 559 O O . CYS A 1 71 ? -6.189 -4.764 -5.098 1.00 86.00 71 CYS A O 1
ATOM 561 N N . THR A 1 72 ? -7.041 -3.550 -6.777 1.00 84.75 72 THR A N 1
ATOM 562 C CA . THR A 1 72 ? -8.461 -3.736 -6.436 1.00 84.75 72 THR A CA 1
ATOM 563 C C . THR A 1 72 ? -8.977 -5.167 -6.627 1.00 84.75 72 THR A C 1
ATOM 565 O O . THR A 1 72 ? -10.138 -5.437 -6.341 1.00 84.75 72 THR A O 1
ATOM 568 N N . CYS A 1 73 ? -8.146 -6.103 -7.100 1.00 88.94 73 CYS A N 1
ATOM 569 C CA . CYS A 1 73 ? -8.499 -7.523 -7.174 1.00 88.94 73 CYS A CA 1
ATOM 570 C C . CYS A 1 73 ? -8.425 -8.251 -5.822 1.00 88.94 73 CYS A C 1
ATOM 572 O O . CYS A 1 73 ? -8.826 -9.409 -5.758 1.00 88.94 73 CYS A O 1
ATOM 574 N N . GLY A 1 74 ? -7.898 -7.606 -4.774 1.00 85.88 74 GLY A N 1
ATOM 575 C CA . GLY A 1 74 ? -7.731 -8.216 -3.452 1.00 85.88 74 GLY A CA 1
ATOM 576 C C . GLY A 1 74 ? -6.490 -9.103 -3.317 1.00 85.88 74 GLY A C 1
ATOM 577 O O . GLY A 1 74 ? -6.357 -9.806 -2.325 1.00 85.88 74 GLY A O 1
ATOM 578 N N . TYR A 1 75 ? -5.572 -9.080 -4.292 1.00 89.75 75 TYR A N 1
ATOM 579 C CA . T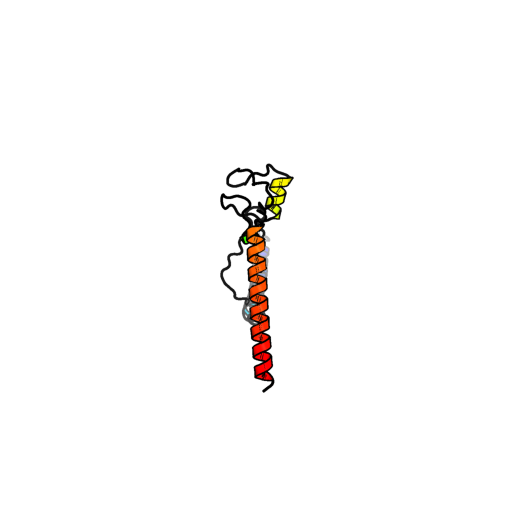YR A 1 75 ? -4.302 -9.801 -4.188 1.00 89.75 75 TYR A CA 1
ATOM 580 C C . TYR A 1 75 ? -3.325 -9.041 -3.281 1.00 89.75 75 TYR A C 1
ATOM 582 O O . TYR A 1 75 ? -2.833 -7.970 -3.653 1.00 89.75 75 TYR A O 1
ATOM 590 N N . GLN A 1 76 ? -3.073 -9.602 -2.098 1.00 89.00 76 GLN A N 1
ATOM 591 C CA . GLN A 1 76 ? -2.208 -9.033 -1.069 1.00 89.00 76 GLN A CA 1
ATOM 592 C C . GLN A 1 76 ? -0.761 -9.502 -1.226 1.00 89.00 76 GLN A C 1
ATOM 594 O O . GLN A 1 76 ? -0.495 -10.684 -1.439 1.00 89.00 76 GLN A O 1
ATOM 599 N N . ILE A 1 77 ? 0.171 -8.558 -1.119 1.00 90.62 77 ILE A N 1
ATOM 600 C CA . ILE A 1 77 ? 1.620 -8.775 -1.178 1.00 90.62 77 ILE A CA 1
ATOM 601 C C . ILE A 1 77 ? 2.306 -7.759 -0.263 1.00 90.62 77 ILE A C 1
ATOM 603 O O . ILE A 1 77 ? 1.754 -6.686 -0.022 1.00 90.62 77 ILE A O 1
ATOM 607 N N . CYS A 1 78 ? 3.520 -8.055 0.198 1.00 92.00 78 CYS A N 1
ATOM 608 C CA . CYS A 1 78 ? 4.278 -7.119 1.025 1.00 92.00 78 CYS A CA 1
ATOM 609 C C . CYS A 1 78 ? 4.724 -5.874 0.239 1.00 92.00 78 CYS A C 1
ATOM 611 O O . CYS A 1 78 ? 4.823 -5.867 -1.002 1.00 92.00 78 CYS A O 1
ATOM 613 N N . ARG A 1 79 ? 5.068 -4.817 0.984 1.00 89.69 79 ARG A N 1
ATOM 614 C CA . ARG A 1 79 ? 5.556 -3.542 0.439 1.00 89.69 79 ARG A CA 1
ATOM 615 C C . ARG A 1 79 ? 6.784 -3.712 -0.465 1.00 89.69 79 ARG A C 1
ATOM 617 O O . ARG A 1 79 ? 6.876 -3.062 -1.511 1.00 89.69 79 ARG A O 1
ATOM 624 N N . PHE A 1 80 ? 7.717 -4.582 -0.075 1.00 91.31 80 PHE A N 1
ATOM 625 C CA . PHE A 1 80 ? 8.968 -4.815 -0.802 1.00 91.31 80 PHE A CA 1
ATOM 626 C C . PHE A 1 80 ? 8.739 -5.495 -2.151 1.00 91.31 80 PHE A C 1
ATOM 628 O O . PHE A 1 80 ? 9.282 -5.045 -3.161 1.00 91.31 80 PHE A O 1
ATOM 635 N N . CYS A 1 81 ? 7.896 -6.531 -2.196 1.00 91.62 81 CYS A N 1
ATOM 636 C CA . CYS A 1 81 ? 7.543 -7.196 -3.448 1.00 91.62 81 CYS A CA 1
ATOM 637 C C . CYS A 1 81 ? 6.814 -6.247 -4.398 1.00 91.62 81 CYS A C 1
ATOM 639 O O . CYS A 1 81 ? 7.151 -6.200 -5.578 1.00 91.62 81 CYS A O 1
ATOM 641 N N . TRP A 1 82 ? 5.878 -5.436 -3.895 1.00 90.12 82 TRP A N 1
ATOM 642 C CA . TRP A 1 82 ? 5.233 -4.411 -4.718 1.00 90.12 82 TRP A CA 1
ATOM 643 C C . TRP A 1 82 ? 6.245 -3.418 -5.310 1.00 90.12 82 TRP A C 1
ATOM 645 O O . TRP A 1 82 ? 6.163 -3.088 -6.493 1.00 90.12 82 TRP A O 1
ATOM 655 N N . HIS A 1 83 ? 7.220 -2.969 -4.511 1.00 90.12 83 HIS A N 1
ATOM 656 C CA . HIS A 1 83 ? 8.259 -2.057 -4.986 1.00 90.12 83 HIS A CA 1
ATOM 657 C C . HIS A 1 83 ? 9.135 -2.699 -6.070 1.00 90.12 83 HIS A C 1
ATOM 659 O O . HIS A 1 83 ? 9.366 -2.075 -7.102 1.00 90.12 83 HIS A O 1
ATOM 665 N N . ARG A 1 84 ? 9.553 -3.957 -5.879 1.00 90.94 84 ARG A N 1
ATOM 666 C CA . ARG A 1 84 ? 10.325 -4.718 -6.873 1.00 9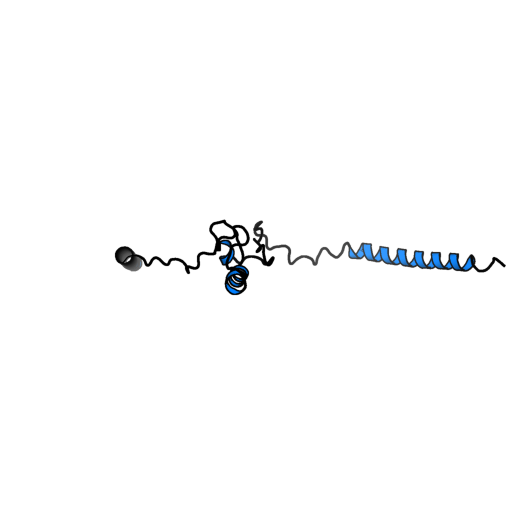0.94 84 ARG A CA 1
ATOM 667 C C . ARG A 1 84 ? 9.559 -4.874 -8.187 1.00 90.94 84 ARG A C 1
ATOM 669 O O . ARG A 1 84 ? 10.098 -4.547 -9.236 1.00 90.94 84 ARG A O 1
ATOM 676 N N . ILE A 1 85 ? 8.284 -5.268 -8.127 1.00 90.56 85 ILE A N 1
ATOM 677 C CA . ILE A 1 85 ? 7.446 -5.451 -9.325 1.00 90.56 85 ILE A CA 1
ATOM 678 C C . ILE A 1 85 ? 7.307 -4.144 -10.120 1.00 90.56 85 ILE A C 1
ATOM 680 O O . ILE A 1 85 ? 7.241 -4.167 -11.350 1.00 90.56 85 ILE A O 1
ATOM 684 N N . ARG A 1 86 ? 7.246 -2.997 -9.431 1.00 87.19 86 ARG A N 1
ATOM 685 C CA . ARG A 1 86 ? 7.131 -1.679 -10.074 1.00 87.19 86 ARG A CA 1
ATOM 686 C C . ARG A 1 86 ? 8.455 -1.165 -10.648 1.00 87.19 86 ARG A C 1
ATOM 688 O O . ARG A 1 86 ? 8.420 -0.405 -11.608 1.00 87.19 86 ARG A O 1
ATOM 695 N N . THR A 1 87 ? 9.587 -1.527 -10.049 1.00 87.38 87 THR A N 1
ATOM 696 C CA . THR A 1 87 ? 10.911 -1.003 -10.427 1.00 87.38 87 THR A CA 1
ATOM 697 C C . THR A 1 87 ? 11.635 -1.898 -11.434 1.00 87.38 87 THR A C 1
ATOM 699 O O . THR A 1 87 ? 12.214 -1.382 -12.386 1.00 87.38 87 THR A O 1
ATOM 702 N N . ASP A 1 88 ? 11.589 -3.218 -11.242 1.00 86.44 88 ASP A N 1
ATOM 703 C CA . ASP A 1 88 ? 12.403 -4.188 -11.989 1.00 86.44 88 ASP A CA 1
ATOM 704 C C . ASP A 1 88 ? 11.589 -5.004 -13.014 1.00 86.44 88 ASP A C 1
ATOM 706 O O . ASP A 1 88 ? 12.154 -5.570 -13.951 1.00 86.44 88 ASP A O 1
ATOM 710 N N . GLU A 1 89 ? 10.262 -5.068 -12.858 1.00 86.44 89 GLU A N 1
ATOM 711 C CA . GLU A 1 89 ? 9.354 -5.861 -13.700 1.00 86.44 89 GLU A CA 1
ATOM 712 C C . GLU A 1 89 ? 8.285 -4.974 -14.373 1.00 86.44 89 GLU A C 1
ATOM 714 O O . GLU A 1 89 ? 8.454 -3.775 -14.576 1.00 86.44 89 GLU A O 1
ATOM 719 N N . ASN A 1 90 ? 7.169 -5.570 -14.799 1.00 84.31 90 ASN A N 1
ATOM 720 C CA . ASN A 1 90 ? 6.161 -4.938 -15.652 1.00 84.31 90 ASN A CA 1
ATOM 721 C C . ASN A 1 90 ? 5.228 -3.956 -14.912 1.00 84.31 90 ASN A C 1
ATOM 723 O O . ASN A 1 90 ? 4.351 -3.374 -15.551 1.00 84.31 90 ASN A O 1
ATOM 727 N N . GLY A 1 91 ? 5.322 -3.833 -13.580 1.00 84.44 91 GLY A N 1
ATOM 728 C CA . GLY A 1 91 ? 4.378 -3.046 -12.773 1.00 84.44 91 GLY A CA 1
ATOM 729 C C . GLY A 1 91 ? 2.934 -3.577 -12.780 1.00 84.44 91 GLY A C 1
ATOM 730 O O . GLY A 1 91 ? 1.997 -2.850 -12.438 1.00 84.44 91 GLY A O 1
ATOM 731 N N . LEU A 1 92 ? 2.732 -4.833 -13.192 1.00 90.00 92 LEU A N 1
ATOM 732 C CA . LEU A 1 92 ? 1.421 -5.476 -13.292 1.00 90.00 92 LEU A CA 1
ATOM 733 C C . LEU A 1 92 ? 1.167 -6.395 -12.094 1.00 90.00 92 LEU A C 1
ATOM 735 O O . LEU A 1 92 ? 2.066 -7.075 -11.607 1.00 90.00 92 LEU A O 1
ATOM 739 N N . CYS A 1 93 ? -0.089 -6.478 -11.660 1.00 90.62 93 CYS A N 1
ATOM 740 C CA . CYS A 1 93 ? -0.495 -7.405 -10.611 1.00 90.62 93 CYS A CA 1
ATOM 741 C C . CYS A 1 93 ? -0.290 -8.877 -11.041 1.00 90.62 93 CYS A C 1
ATOM 743 O O . CYS A 1 93 ? -0.803 -9.259 -12.098 1.00 90.62 93 CYS A O 1
ATOM 745 N N . PRO A 1 94 ? 0.342 -9.736 -10.214 1.00 90.38 94 PRO A N 1
ATOM 746 C CA . PRO A 1 94 ? 0.574 -11.146 -10.549 1.00 90.38 94 PRO A CA 1
ATOM 747 C C . PRO A 1 94 ? -0.707 -11.953 -10.793 1.00 90.38 94 PRO A C 1
ATOM 749 O O . PRO A 1 94 ? -0.733 -12.837 -11.646 1.00 90.38 94 PRO A O 1
ATOM 752 N N . ALA A 1 95 ? -1.786 -11.631 -10.073 1.00 90.38 95 ALA A N 1
ATOM 753 C CA . ALA A 1 95 ? -3.046 -12.364 -10.162 1.00 90.38 95 ALA A CA 1
ATOM 754 C C . ALA A 1 95 ? -3.920 -11.913 -11.343 1.00 90.38 95 ALA A C 1
ATOM 756 O O . ALA A 1 95 ? -4.437 -12.737 -12.091 1.00 90.38 95 ALA A O 1
ATOM 757 N N . CYS A 1 96 ? -4.103 -10.600 -11.521 1.00 92.56 96 CYS A N 1
ATOM 758 C CA . CYS A 1 96 ? -5.080 -10.059 -12.476 1.00 92.56 96 CYS A CA 1
ATOM 759 C C . CYS A 1 96 ? -4.460 -9.351 -13.689 1.00 92.56 96 CYS A C 1
ATOM 761 O O . CYS A 1 96 ? -5.198 -8.897 -14.563 1.00 92.56 96 CYS A O 1
ATOM 763 N N . ARG A 1 97 ? -3.125 -9.228 -13.740 1.00 89.19 97 ARG A N 1
ATOM 764 C CA . ARG A 1 97 ? -2.349 -8.558 -14.800 1.00 89.19 97 ARG A CA 1
ATOM 765 C C . ARG A 1 97 ? -2.745 -7.100 -15.083 1.00 89.19 97 ARG A C 1
ATOM 767 O O . ARG A 1 97 ? -2.373 -6.560 -16.119 1.00 89.19 97 ARG A O 1
ATOM 774 N N . LYS A 1 98 ? -3.479 -6.442 -14.178 1.00 87.25 98 LYS A N 1
ATOM 775 C CA . LYS A 1 98 ? -3.770 -5.002 -14.257 1.00 87.25 98 LYS A CA 1
ATOM 776 C C . LYS A 1 98 ? -2.570 -4.203 -13.764 1.00 87.25 98 LYS A C 1
ATOM 778 O O . LYS A 1 98 ? -1.932 -4.609 -12.793 1.00 87.25 98 LYS A O 1
ATOM 783 N N . ALA A 1 99 ? -2.297 -3.071 -14.405 1.00 84.50 99 ALA A N 1
ATOM 784 C CA . ALA A 1 99 ? -1.311 -2.120 -13.911 1.00 84.50 99 ALA A CA 1
ATOM 785 C C . ALA A 1 99 ? -1.735 -1.605 -12.534 1.00 84.50 99 ALA A C 1
ATOM 787 O O . ALA A 1 99 ? -2.916 -1.314 -12.310 1.00 84.50 99 ALA A O 1
ATOM 788 N N . TYR A 1 100 ? -0.780 -1.525 -11.610 1.00 83.88 100 TYR A N 1
ATOM 789 C CA . TYR A 1 100 ? -1.019 -0.856 -10.339 1.00 83.88 100 TYR A CA 1
ATOM 790 C C . TYR A 1 100 ? -1.325 0.624 -10.602 1.00 83.88 100 TYR A C 1
ATOM 792 O O . TYR A 1 100 ? -0.681 1.255 -11.438 1.00 83.88 100 TYR A O 1
ATOM 800 N N . SER A 1 101 ? -2.329 1.184 -9.922 1.00 72.56 101 SER A N 1
ATOM 801 C CA . SER A 1 101 ? -2.623 2.613 -10.035 1.00 72.56 101 SER A CA 1
ATOM 802 C C . SER A 1 101 ? -1.432 3.396 -9.488 1.00 72.56 101 SER A C 1
ATOM 804 O O . SER A 1 101 ? -1.120 3.297 -8.303 1.00 72.56 101 SER A O 1
ATOM 806 N N . GLU A 1 102 ? -0.757 4.165 -10.340 1.00 61.09 102 GLU A N 1
ATOM 807 C CA . GLU A 1 102 ? 0.468 4.882 -9.967 1.00 61.09 102 GLU A CA 1
ATOM 808 C C . GLU A 1 102 ? 0.232 6.080 -9.046 1.00 61.09 102 GLU A C 1
ATOM 810 O O . GLU A 1 102 ? 1.193 6.735 -8.646 1.00 61.09 102 GLU A O 1
ATOM 815 N N . ASN A 1 103 ? -1.020 6.377 -8.695 1.00 58.41 103 ASN A N 1
ATOM 816 C CA . ASN A 1 103 ? -1.328 7.593 -7.971 1.00 58.41 103 ASN A CA 1
ATOM 817 C C . ASN A 1 103 ? -1.006 7.414 -6.477 1.00 58.41 103 ASN A C 1
ATOM 819 O O . ASN A 1 103 ? -1.668 6.609 -5.813 1.00 58.41 103 ASN A O 1
ATOM 823 N N . PRO A 1 104 ? 0.013 8.110 -5.931 1.00 52.12 104 PRO A N 1
ATOM 824 C CA . PRO A 1 104 ? 0.254 8.130 -4.496 1.00 52.12 104 PRO A CA 1
ATOM 825 C C . PRO A 1 104 ? -0.998 8.713 -3.856 1.00 52.12 104 PRO A C 1
ATOM 827 O O . PRO A 1 104 ? -1.222 9.900 -4.031 1.00 52.12 104 PRO A O 1
ATOM 830 N N . ALA A 1 105 ? -1.807 7.849 -3.225 1.00 50.28 105 ALA A N 1
ATOM 831 C CA . ALA A 1 105 ? -3.060 8.134 -2.527 1.00 50.28 105 ALA A CA 1
ATOM 832 C C . ALA A 1 105 ? -3.676 9.468 -2.943 1.00 50.28 105 ALA A C 1
ATOM 834 O O . ALA A 1 105 ? -3.218 10.478 -2.421 1.00 50.28 105 ALA A O 1
ATOM 835 N N . ASP A 1 106 ? -4.674 9.475 -3.839 1.00 49.19 106 ASP A N 1
ATOM 836 C CA . ASP A 1 106 ? -5.442 10.673 -4.200 1.00 49.19 106 ASP A CA 1
ATOM 837 C C . ASP A 1 106 ? -5.819 11.447 -2.931 1.00 49.19 106 ASP A C 1
ATOM 839 O O . ASP A 1 106 ? -6.831 11.191 -2.275 1.00 49.19 106 ASP A O 1
ATOM 843 N N . PHE A 1 107 ? -4.943 12.366 -2.530 1.00 50.88 107 PHE A N 1
ATOM 844 C CA . PHE A 1 107 ? -5.094 13.141 -1.324 1.00 50.88 107 PHE A CA 1
ATOM 845 C C . PHE A 1 107 ? -6.003 14.247 -1.778 1.00 50.88 107 PHE A C 1
ATOM 847 O O . PHE A 1 107 ? -5.537 15.298 -2.203 1.00 50.88 107 PHE A O 1
ATOM 854 N N . ILE A 1 108 ? -7.301 13.960 -1.804 1.00 68.69 108 ILE A N 1
ATOM 855 C CA . ILE A 1 108 ? -8.311 14.967 -2.072 1.00 68.69 108 ILE A CA 1
ATOM 856 C C . ILE A 1 108 ? -8.161 15.960 -0.919 1.00 68.69 108 ILE A C 1
ATOM 858 O O . ILE A 1 108 ? -8.514 15.621 0.218 1.00 68.69 108 ILE A O 1
ATOM 862 N N . PRO A 1 109 ? -7.577 17.152 -1.146 1.00 72.62 109 PRO A N 1
ATOM 863 C CA . PRO A 1 109 ? -7.469 18.114 -0.073 1.00 72.62 109 PRO A CA 1
ATOM 864 C C . PRO A 1 109 ? -8.893 18.462 0.359 1.00 72.62 109 PRO A C 1
ATOM 866 O O . PRO A 1 109 ? -9.763 18.707 -0.480 1.00 72.62 109 PRO A O 1
ATOM 869 N N . LEU A 1 110 ? -9.139 18.463 1.671 1.00 73.50 110 LEU A N 1
ATOM 870 C CA . LEU A 1 110 ? -10.421 18.901 2.218 1.00 73.50 110 LEU A CA 1
ATOM 871 C C . LEU A 1 110 ? -10.760 20.279 1.645 1.00 73.50 110 LEU A C 1
ATOM 873 O O . LEU A 1 110 ? -9.908 21.175 1.617 1.00 73.50 110 LEU A O 1
ATOM 877 N N . SER A 1 111 ? -12.004 20.456 1.202 1.00 81.12 111 SER A N 1
ATOM 878 C CA . SER A 1 111 ? -12.449 21.740 0.672 1.00 81.12 111 SER A CA 1
ATOM 879 C C . SER A 1 111 ? -12.315 22.830 1.743 1.00 81.12 111 SER A C 1
ATOM 881 O O . SER A 1 111 ? -12.351 22.560 2.950 1.00 81.12 111 SER A O 1
ATOM 883 N N . GLN A 1 112 ? -12.177 24.092 1.322 1.00 84.88 112 GLN A N 1
ATOM 884 C CA . GLN A 1 112 ? -12.058 25.224 2.254 1.00 84.88 112 GLN A CA 1
ATOM 885 C C . GLN A 1 112 ? -13.217 25.263 3.269 1.00 84.88 112 GLN A C 1
ATOM 887 O O . GLN A 1 112 ? -13.010 25.606 4.435 1.00 84.88 112 GLN A O 1
ATOM 892 N N . GLU A 1 113 ? -14.413 24.839 2.852 1.00 85.50 113 GLU A N 1
ATOM 893 C CA . GLU A 1 113 ? -15.602 24.737 3.698 1.00 85.50 113 GLU A CA 1
ATOM 894 C C . GLU A 1 113 ? -15.462 23.656 4.783 1.00 85.50 113 GLU A C 1
ATOM 896 O O . GLU A 1 113 ? -15.723 23.915 5.962 1.00 85.50 113 GLU A O 1
ATOM 901 N N . GLN A 1 114 ? -14.975 22.464 4.424 1.00 84.69 114 GLN A N 1
ATOM 902 C CA . GLN A 1 114 ? -14.743 21.375 5.379 1.00 84.69 114 GLN A CA 1
ATOM 903 C C . GLN A 1 114 ? -13.680 21.763 6.415 1.00 84.69 114 GLN A C 1
ATOM 905 O O . GLN A 1 114 ? -13.861 21.540 7.615 1.00 84.69 114 GLN A O 1
ATOM 910 N N . VAL A 1 115 ? -12.603 22.423 5.977 1.00 87.62 115 VAL A N 1
ATOM 911 C CA . VAL A 1 115 ? -11.556 22.938 6.873 1.00 87.62 115 VAL A CA 1
ATOM 912 C C . VAL A 1 115 ? -12.111 24.004 7.824 1.00 87.62 115 VAL A C 1
ATOM 914 O O . VAL A 1 115 ? -11.770 24.009 9.012 1.00 87.62 115 VAL A O 1
ATOM 917 N N . ALA A 1 116 ? -12.978 24.899 7.342 1.00 90.44 116 ALA A N 1
ATOM 918 C CA . ALA A 1 116 ? -13.616 25.919 8.173 1.00 90.44 116 ALA A CA 1
ATOM 919 C C . ALA A 1 116 ? -14.541 25.300 9.233 1.00 90.44 116 ALA A C 1
ATOM 921 O O . ALA A 1 116 ? -14.459 25.681 10.406 1.00 90.44 116 ALA A O 1
ATOM 922 N N . LYS A 1 117 ? -15.349 24.299 8.855 1.00 91.50 117 LYS A N 1
ATOM 923 C CA . LYS A 1 117 ? -16.237 23.573 9.776 1.00 91.50 117 LYS A CA 1
ATOM 924 C C . LYS A 1 117 ? -15.451 22.871 10.884 1.00 91.50 117 LYS A C 1
ATOM 926 O O . LYS A 1 117 ? -15.761 23.059 12.059 1.00 91.50 117 LYS A O 1
ATOM 931 N N . LEU A 1 118 ? -14.381 22.156 10.530 1.00 89.69 118 LEU A N 1
ATOM 932 C CA . LEU A 1 118 ? -13.508 21.478 11.497 1.00 89.69 118 LEU A CA 1
ATOM 933 C C . LEU A 1 118 ? -12.836 22.466 12.465 1.00 89.69 118 LEU A C 1
ATOM 935 O O . LEU A 1 118 ? -12.760 22.215 13.670 1.00 89.69 118 LEU A O 1
ATOM 939 N N . LYS A 1 119 ? -12.378 23.624 11.968 1.00 92.56 119 LYS A N 1
ATOM 940 C CA . LYS A 1 119 ? -11.805 24.682 12.818 1.00 92.56 119 LYS A CA 1
ATOM 941 C C . LYS A 1 119 ? -12.847 25.293 13.758 1.00 92.56 119 LYS A C 1
ATOM 943 O O . LYS A 1 119 ? -12.524 25.551 14.919 1.00 92.56 119 LYS A O 1
ATOM 948 N N . ALA A 1 120 ? -14.070 25.530 13.283 1.00 94.00 120 ALA A N 1
ATOM 949 C CA . ALA A 1 120 ? -15.160 26.065 14.097 1.00 94.00 120 ALA A CA 1
ATOM 950 C C . ALA A 1 120 ? -15.577 25.081 15.200 1.00 94.00 120 ALA A C 1
ATOM 952 O O . ALA A 1 120 ? -15.673 25.473 16.364 1.00 94.00 120 ALA A O 1
ATOM 953 N N . GLU A 1 121 ? -15.726 23.800 14.860 1.00 94.38 121 GLU A N 1
ATOM 954 C CA . GLU A 1 121 ? -16.070 22.748 15.819 1.00 94.38 121 GLU A CA 1
ATOM 955 C C . GLU A 1 121 ? -14.988 22.594 16.897 1.00 94.38 121 GLU A C 1
ATOM 957 O O . GLU A 1 121 ? -15.294 22.549 18.092 1.00 94.38 121 GLU A O 1
ATOM 962 N N . LYS A 1 122 ? -13.704 22.607 16.505 1.00 94.06 122 LYS A N 1
ATOM 963 C CA . LYS A 1 122 ? -12.585 22.564 17.457 1.00 94.06 122 LYS A CA 1
ATOM 964 C C . LYS A 1 122 ? -12.610 23.757 18.418 1.00 94.06 122 LYS A C 1
ATOM 966 O O . LYS A 1 122 ? -12.465 23.567 19.625 1.00 94.06 122 LYS A O 1
ATOM 971 N N . ARG A 1 123 ? -12.863 24.972 17.909 1.00 92.62 123 ARG A N 1
ATOM 972 C CA . ARG A 1 123 ? -12.996 26.187 18.737 1.00 92.62 123 ARG A CA 1
ATOM 973 C C . ARG A 1 123 ? -14.156 26.082 19.729 1.00 92.62 123 ARG A C 1
ATOM 975 O O . ARG A 1 123 ? -13.967 26.413 20.897 1.00 92.62 123 ARG A O 1
ATOM 982 N N . GLN A 1 124 ? -15.320 25.593 19.297 1.00 93.69 124 GLN A N 1
ATOM 983 C CA . GLN A 1 124 ? -16.472 25.390 20.184 1.00 93.69 124 GLN A CA 1
ATOM 984 C C . GLN A 1 124 ? -16.169 24.354 21.274 1.00 93.69 124 GLN A C 1
ATOM 986 O O . GLN A 1 124 ? -16.456 24.589 22.448 1.00 93.69 124 GLN A O 1
ATOM 991 N N . ARG A 1 125 ? -15.529 23.235 20.915 1.00 93.19 125 ARG A N 1
ATOM 992 C CA . ARG A 1 125 ? -15.157 22.178 21.867 1.00 93.19 125 ARG A CA 1
ATOM 993 C C . ARG A 1 125 ? -14.149 22.670 22.908 1.00 93.19 125 ARG A C 1
ATOM 995 O O . ARG A 1 125 ? -14.293 22.371 24.093 1.00 93.19 125 ARG A O 1
ATOM 1002 N N . ASP A 1 126 ? -13.164 23.465 22.494 1.00 93.00 126 ASP A N 1
ATOM 1003 C CA . ASP A 1 126 ? -12.187 24.068 23.405 1.00 93.00 126 ASP A CA 1
ATOM 1004 C C . ASP A 1 126 ? -12.830 25.107 24.339 1.00 93.00 126 ASP A C 1
ATOM 1006 O O . ASP A 1 126 ? -12.505 25.141 25.527 1.00 93.00 126 ASP A O 1
ATOM 1010 N N . GLN A 1 127 ? -13.775 25.916 23.842 1.00 93.62 127 GLN A N 1
ATOM 1011 C CA . GLN A 1 127 ? -14.550 26.850 24.669 1.00 93.62 127 GLN A CA 1
ATOM 1012 C C . GLN A 1 127 ? -15.399 26.113 25.708 1.00 93.62 127 GLN A C 1
ATOM 1014 O O . GLN A 1 127 ? -15.368 26.473 26.883 1.00 93.62 127 GLN A O 1
ATOM 1019 N N . GLN A 1 128 ? -16.091 25.040 25.311 1.00 92.56 128 GLN A N 1
ATOM 1020 C CA . GLN A 1 128 ? -16.855 24.203 26.238 1.00 92.56 128 GLN A CA 1
ATOM 1021 C C . GLN A 1 128 ? -15.950 23.557 27.293 1.00 92.56 128 GLN A C 1
ATOM 1023 O O . GLN A 1 128 ? -16.299 23.553 28.473 1.00 92.56 128 GLN A O 1
ATOM 1028 N N . ARG A 1 129 ? -14.767 23.054 26.904 1.00 91.75 129 ARG A N 1
ATOM 1029 C CA . ARG A 1 129 ? -13.791 22.498 27.855 1.00 91.75 129 ARG A CA 1
ATOM 1030 C C . ARG A 1 129 ? -13.324 23.562 28.849 1.00 91.75 129 ARG A C 1
ATOM 1032 O O . ARG A 1 129 ? -13.328 23.297 30.046 1.00 91.75 129 ARG A O 1
ATOM 1039 N N . LYS A 1 130 ? -12.981 24.768 28.380 1.00 91.50 130 LYS A N 1
ATOM 1040 C CA . LYS A 1 130 ? -12.584 25.890 29.249 1.00 91.50 130 LYS A CA 1
ATOM 1041 C C . LYS A 1 130 ? -13.707 26.327 30.191 1.00 91.50 130 LYS A C 1
ATOM 1043 O O . LYS A 1 130 ? -13.435 26.536 31.365 1.00 91.50 130 LYS A O 1
ATOM 1048 N N . ALA A 1 131 ? -14.949 26.414 29.716 1.00 87.50 131 ALA A N 1
ATOM 1049 C CA . ALA A 1 131 ? -16.099 26.773 30.549 1.00 87.50 131 ALA A CA 1
ATOM 1050 C C . ALA A 1 131 ? -16.373 25.721 31.637 1.00 87.50 131 ALA A C 1
ATOM 1052 O O . ALA A 1 131 ? -16.593 26.076 32.793 1.00 87.50 131 ALA A O 1
ATOM 1053 N N . LYS A 1 132 ? -16.287 24.427 31.295 1.00 88.44 132 LYS A N 1
ATOM 1054 C CA . LYS A 1 132 ? -16.403 23.330 32.269 1.00 88.44 132 LYS A CA 1
ATOM 1055 C C . LYS A 1 132 ? -15.272 23.354 33.297 1.00 88.44 132 LYS A C 1
ATOM 1057 O O . LYS A 1 132 ? -15.544 23.173 34.476 1.00 88.44 132 LYS A O 1
ATOM 1062 N N . LEU A 1 133 ? -14.033 23.602 32.867 1.00 84.69 133 LEU A N 1
ATOM 1063 C CA . LEU A 1 133 ? -12.877 23.714 33.762 1.00 84.69 133 LEU A CA 1
ATOM 1064 C C . LEU A 1 133 ? -12.993 24.926 34.692 1.00 84.69 133 LEU A C 1
ATOM 1066 O O . LEU A 1 133 ? -12.772 24.778 35.884 1.00 84.69 133 LEU A O 1
ATOM 1070 N N . ALA A 1 134 ? -13.406 26.088 34.183 1.00 85.12 134 ALA A N 1
ATOM 1071 C CA . ALA A 1 134 ? -13.631 27.280 35.000 1.00 85.12 134 ALA A CA 1
ATOM 1072 C C . ALA A 1 134 ? -14.780 27.082 36.010 1.00 85.12 134 ALA A C 1
ATOM 1074 O O . ALA A 1 134 ? -14.662 27.463 37.173 1.00 85.12 134 ALA A O 1
ATOM 1075 N N . GLY A 1 135 ? -15.872 26.428 35.594 1.00 79.69 135 GLY A N 1
ATOM 1076 C CA . GLY A 1 135 ? -16.973 26.055 36.486 1.00 79.69 135 GLY A CA 1
ATOM 1077 C C . GLY A 1 135 ? -16.548 25.046 37.559 1.00 79.69 135 GLY A C 1
ATOM 1078 O O . GLY A 1 135 ? -16.857 25.226 38.739 1.00 79.69 135 GLY A O 1
ATOM 1079 N N . ALA A 1 136 ? -15.773 24.026 37.180 1.00 77.81 136 ALA A N 1
ATOM 1080 C CA . ALA A 1 136 ? -15.215 23.054 38.116 1.00 77.81 136 ALA A CA 1
ATOM 1081 C C . ALA A 1 136 ? -14.231 23.716 39.095 1.00 77.81 136 ALA A C 1
ATOM 1083 O O . ALA A 1 136 ? -14.325 23.479 40.294 1.00 77.81 136 ALA A O 1
ATOM 1084 N N . GLU A 1 137 ? -13.350 24.602 38.624 1.00 73.12 137 GLU A N 1
ATOM 1085 C CA . GLU A 1 137 ? -12.405 25.348 39.465 1.00 73.12 137 GLU A CA 1
ATOM 1086 C C . GLU A 1 137 ? -13.125 26.199 40.519 1.00 73.12 137 GLU A C 1
ATOM 1088 O O . GLU A 1 137 ? -12.704 26.232 41.672 1.00 73.12 137 GLU A O 1
ATOM 1093 N N . SER A 1 138 ? -14.253 26.827 40.166 1.00 66.25 138 SER A N 1
ATOM 1094 C CA . SER A 1 138 ? -15.076 27.568 41.133 1.00 66.25 138 SER A CA 1
ATOM 1095 C C . SER A 1 138 ? -15.786 26.671 42.158 1.00 66.25 138 SER A C 1
ATOM 1097 O O . SER A 1 138 ? -16.082 27.123 43.262 1.00 66.25 138 SER A O 1
ATOM 1099 N N . THR A 1 139 ? -16.026 25.402 41.810 1.00 73.88 139 THR A N 1
ATOM 1100 C CA . THR A 1 139 ? -16.670 24.404 42.680 1.00 73.88 139 THR A CA 1
ATOM 1101 C C . THR A 1 139 ? -15.675 23.798 43.673 1.00 73.88 139 THR A C 1
ATOM 1103 O O . THR A 1 139 ? -16.031 23.599 44.825 1.00 73.88 139 THR A O 1
ATOM 1106 N N . TRP A 1 140 ? -14.424 23.559 43.262 1.00 57.66 140 TRP A N 1
ATOM 1107 C CA . TRP A 1 140 ? -13.352 23.047 44.134 1.00 57.66 140 TRP A CA 1
ATOM 1108 C C . TRP A 1 140 ? -12.800 24.083 45.125 1.00 57.66 140 TRP A C 1
ATOM 1110 O O . TRP A 1 140 ? -12.123 23.714 46.079 1.00 57.66 140 TRP A O 1
ATOM 1120 N N . ARG A 1 141 ? -13.038 25.379 44.882 1.00 60.19 141 ARG A N 1
ATOM 1121 C CA . ARG A 1 141 ? -12.522 26.487 45.705 1.00 60.19 141 ARG A CA 1
ATOM 1122 C C . ARG A 1 141 ? -13.481 26.927 46.830 1.00 60.19 141 ARG A C 1
ATOM 1124 O O . ARG A 1 141 ? -13.156 27.879 47.536 1.00 60.19 141 ARG A O 1
ATOM 1131 N N . ARG A 1 142 ? -14.649 26.288 46.957 1.00 48.62 142 ARG A N 1
ATOM 1132 C CA . ARG A 1 142 ? -15.636 26.474 48.034 1.00 48.62 142 ARG A CA 1
ATOM 1133 C C . ARG A 1 142 ? -15.570 25.284 48.984 1.00 48.62 142 ARG A C 1
ATOM 1135 O O . ARG A 1 142 ? -15.711 25.531 50.198 1.00 48.62 142 ARG A O 1
#

InterPro domains:
  IPR001841 Zinc finger, RING-type [PS50089] (54-97)
  IPR013083 Zinc finger, RING/FYVE/PHD-type [G3DSA:3.30.40.10] (42-118)
  IPR039515 NOT4, modified RING finger, HC subclass (C4C4-type) [cd16618] (52-98)
  IPR039780 CCR4-NOT transcription complex subunit 4 [PTHR12603] (47-132)

Organism: NCBI:txid1265417

Radius of gyration: 36.66 Å; chains: 1; bounding box: 57×104×64 Å

Foldseek 3Di:
DPDPVPVVVVVVVVVVVVVVVVVVVVVVVVVPPVPPPPPPDPDPDDDPPPQDAFPPPRHGEDPVQVPDDQDPVPRGHHPVVLVCCCPPHDCADPPPRHHRDPDPPPPVDPPPVRVVVVVVVVVVVVVVVVVVVVVVVVVVVD

pLDDT: mean 72.25, std 17.84, range [41.81, 94.38]